Protein AF-A0A354ICY8-F1 (afdb_monomer)

Radius of gyration: 9.87 Å; Cα contacts (8 Å, |Δi|>4): 68; chains: 1; bounding box: 23×12×23 Å

Solvent-accessible surface area (backbone atoms only — not comparable to full-atom values): 2339 Å² total; per-residue (Å²): 100,64,72,84,43,44,61,45,51,60,43,71,36,47,59,34,68,81,58,86,76,80,66,79,40,89,49,46,79,44,76,32,65,55,24,60,39,67,67

Foldseek 3Di:
DDLPDQEQEACCCALVQVPPDDDDHPNHPYYYHNSPHND

pLDDT: mean 97.18, std 1.85, range [89.81, 98.75]

Mean predicted aligned error: 1.9 Å

Sequence (39 aa):
LPDTITEIADFSFDDCTSLTSITIPNSVTKIGVCAFYGC

Secondary structure (DSSP, 8-state):
--TT--EE-TTTTTT-TT----PPPTT--EE-TTTTTT-

Structure (mmCIF, N/CA/C/O backbone):
data_AF-A0A354ICY8-F1
#
_entry.id   AF-A0A354ICY8-F1
#
loop_
_atom_site.group_PDB
_atom_site.id
_atom_site.type_symbol
_atom_site.label_atom_id
_atom_site.label_alt_id
_atom_site.label_comp_id
_atom_site.label_asym_id
_atom_site.label_entity_id
_atom_site.label_seq_id
_atom_site.pdbx_PDB_ins_code
_atom_site.Cartn_x
_at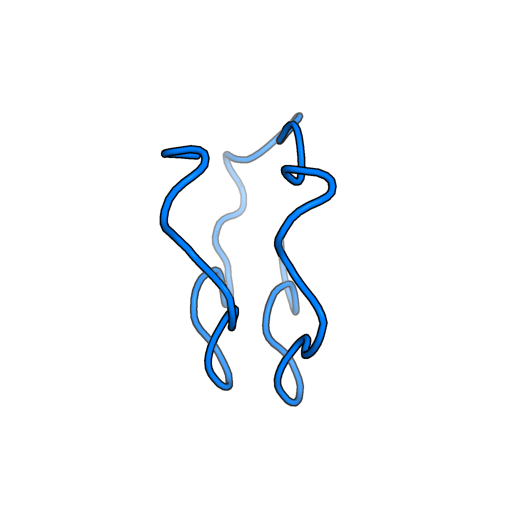om_site.Cartn_y
_atom_site.Cartn_z
_atom_site.occupancy
_atom_site.B_iso_or_equiv
_atom_site.auth_seq_id
_atom_site.auth_comp_id
_atom_site.auth_asym_id
_atom_site.auth_atom_id
_atom_site.pdbx_PDB_model_num
ATOM 1 N N . LEU A 1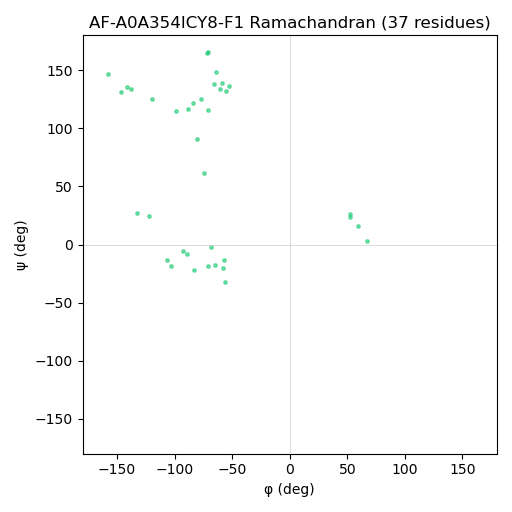 1 ? -10.515 1.281 -4.176 1.00 89.81 1 LEU A N 1
ATOM 2 C CA . LEU A 1 1 ? -10.528 0.134 -3.235 1.00 89.81 1 LEU A CA 1
ATOM 3 C C . LEU A 1 1 ? -11.880 0.110 -2.522 1.00 89.81 1 LEU A C 1
ATOM 5 O O . LEU A 1 1 ? -12.503 1.163 -2.489 1.00 89.81 1 LEU A O 1
ATOM 9 N N . PRO A 1 2 ? -12.358 -1.033 -2.003 1.00 92.31 2 PRO A N 1
ATOM 10 C CA . PRO A 1 2 ? -13.586 -1.076 -1.210 1.00 92.31 2 PRO A CA 1
ATOM 11 C C . PRO A 1 2 ? -13.502 -0.174 0.027 1.00 92.31 2 PRO A C 1
ATOM 13 O O . PRO A 1 2 ? -12.492 -0.194 0.729 1.00 92.31 2 PRO A O 1
ATOM 16 N N . ASP A 1 3 ? -14.588 0.532 0.342 1.00 93.75 3 ASP A N 1
ATOM 17 C CA . ASP A 1 3 ? -14.686 1.413 1.522 1.00 93.75 3 ASP A CA 1
ATOM 18 C C . ASP A 1 3 ? -14.690 0.652 2.860 1.00 93.75 3 ASP A C 1
ATOM 20 O O . ASP A 1 3 ? -14.734 1.242 3.936 1.00 93.75 3 ASP A O 1
ATOM 24 N N . THR A 1 4 ? -14.656 -0.679 2.810 1.00 95.44 4 THR A N 1
ATOM 25 C CA . THR A 1 4 ? -14.509 -1.543 3.985 1.00 95.44 4 THR A CA 1
ATOM 26 C C . THR A 1 4 ? -13.048 -1.831 4.323 1.00 95.44 4 THR A C 1
ATOM 28 O O . THR A 1 4 ? -12.781 -2.451 5.350 1.00 95.44 4 THR A O 1
ATOM 31 N N . ILE A 1 5 ? -12.094 -1.441 3.468 1.00 96.88 5 ILE A N 1
ATOM 32 C CA . ILE A 1 5 ? -10.670 -1.651 3.736 1.00 96.88 5 ILE A CA 1
ATOM 33 C C . ILE A 1 5 ? -10.190 -0.620 4.754 1.00 96.88 5 ILE A C 1
ATOM 35 O O . ILE A 1 5 ? -10.316 0.585 4.543 1.00 96.88 5 ILE A O 1
ATOM 39 N N . THR A 1 6 ? -9.598 -1.107 5.840 1.00 98.25 6 THR A N 1
ATOM 40 C CA . THR A 1 6 ? -8.993 -0.283 6.895 1.00 98.25 6 THR A CA 1
ATOM 41 C C . THR A 1 6 ? -7.471 -0.241 6.818 1.00 98.25 6 THR A C 1
ATOM 43 O O . THR A 1 6 ? -6.847 0.651 7.386 1.00 98.25 6 THR A O 1
ATOM 46 N N . GLU A 1 7 ? -6.858 -1.185 6.109 1.00 98.19 7 GLU A N 1
ATOM 47 C CA . GLU A 1 7 ? -5.409 -1.331 6.021 1.00 98.19 7 GLU A CA 1
ATOM 48 C C . GLU A 1 7 ? -4.988 -1.733 4.608 1.00 98.19 7 GLU A C 1
ATOM 50 O O . GLU A 1 7 ? -5.572 -2.630 4.002 1.00 98.19 7 GLU A O 1
ATOM 55 N N . ILE A 1 8 ? -3.940 -1.083 4.110 1.00 98.25 8 ILE A N 1
ATOM 56 C CA . ILE A 1 8 ? -3.149 -1.560 2.978 1.00 98.25 8 ILE A CA 1
ATOM 57 C C . ILE A 1 8 ? -1.922 -2.227 3.583 1.00 98.25 8 ILE 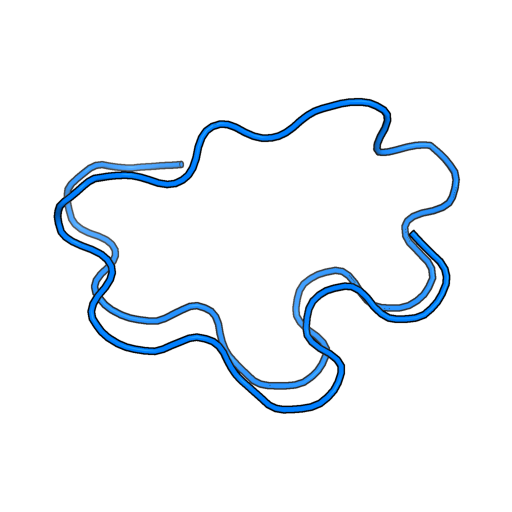A C 1
ATOM 59 O O . ILE A 1 8 ? -1.143 -1.553 4.250 1.00 98.25 8 ILE A O 1
ATOM 63 N N . ALA A 1 9 ? -1.777 -3.537 3.408 1.00 98.38 9 ALA A N 1
ATOM 64 C CA . ALA A 1 9 ? -0.701 -4.303 4.029 1.00 98.38 9 ALA A CA 1
ATOM 65 C C . ALA A 1 9 ? 0.669 -3.985 3.408 1.00 98.38 9 ALA A C 1
ATOM 67 O O . ALA A 1 9 ? 0.756 -3.409 2.316 1.00 98.38 9 ALA A O 1
ATOM 68 N N . ASP A 1 10 ? 1.734 -4.395 4.095 1.00 98.75 10 ASP A N 1
ATOM 69 C CA . ASP A 1 10 ? 3.107 -4.275 3.601 1.00 98.75 10 ASP A CA 1
ATOM 70 C C . ASP A 1 10 ? 3.224 -4.898 2.196 1.00 98.75 10 ASP A C 1
ATOM 72 O O . ASP A 1 10 ? 2.668 -5.966 1.939 1.00 98.75 10 ASP A O 1
ATOM 76 N N . PHE A 1 11 ? 3.919 -4.210 1.285 1.00 98.31 11 PHE A N 1
ATOM 77 C CA . PHE A 1 11 ? 4.175 -4.657 -0.097 1.00 98.31 11 PHE A CA 1
ATOM 78 C C . PHE A 1 11 ? 2.929 -4.930 -0.979 1.00 98.31 11 PHE A C 1
ATOM 80 O O . PHE A 1 11 ? 3.051 -5.554 -2.028 1.00 98.31 11 PHE A O 1
ATOM 87 N N . SER A 1 12 ? 1.725 -4.462 -0.607 1.00 97.62 12 SER A N 1
ATOM 88 C CA . SER A 1 12 ? 0.470 -4.789 -1.331 1.00 97.62 12 SER A CA 1
ATOM 89 C C . SER A 1 12 ? 0.467 -4.448 -2.828 1.00 97.62 12 SER A C 1
ATOM 91 O O . SER A 1 12 ? -0.200 -5.130 -3.604 1.00 97.62 12 SER A O 1
ATOM 93 N N . PHE A 1 13 ? 1.169 -3.388 -3.225 1.00 97.88 13 PHE A N 1
ATOM 94 C CA . PHE A 1 13 ? 1.342 -2.966 -4.614 1.00 97.88 13 PHE A CA 1
ATOM 95 C C . PHE A 1 13 ? 2.824 -2.904 -5.003 1.00 97.88 13 PHE A C 1
ATOM 97 O O . PHE A 1 13 ? 3.177 -2.175 -5.915 1.00 97.88 13 PHE A O 1
ATOM 104 N N . ASP A 1 14 ? 3.700 -3.649 -4.331 1.00 98.38 14 ASP A N 1
ATOM 105 C CA . ASP A 1 14 ? 5.128 -3.654 -4.661 1.00 98.38 14 ASP A CA 1
ATOM 106 C C . ASP A 1 14 ? 5.370 -4.004 -6.145 1.00 98.38 14 ASP A C 1
ATOM 108 O O . ASP A 1 14 ? 4.754 -4.928 -6.685 1.00 98.38 14 ASP A O 1
ATOM 112 N N . ASP A 1 15 ? 6.208 -3.210 -6.813 1.00 98.31 15 ASP A N 1
ATOM 113 C CA . ASP A 1 15 ? 6.553 -3.279 -8.239 1.00 98.31 15 ASP A CA 1
ATOM 114 C C . ASP A 1 15 ? 5.352 -3.286 -9.210 1.00 98.31 15 ASP A C 1
ATOM 116 O O . ASP A 1 15 ? 5.436 -3.764 -10.351 1.00 98.31 15 ASP A O 1
ATOM 120 N N . CYS A 1 16 ? 4.214 -2.709 -8.811 1.00 97.94 16 CYS A N 1
ATOM 121 C CA . CYS A 1 16 ? 3.058 -2.538 -9.689 1.00 97.94 16 CYS A CA 1
ATOM 122 C C . CYS A 1 16 ? 3.270 -1.406 -10.714 1.00 97.94 16 CYS A C 1
ATOM 124 O O . CYS A 1 16 ? 2.481 -0.474 -10.778 1.00 97.94 16 CYS A O 1
ATOM 126 N N . THR A 1 17 ? 4.272 -1.533 -11.587 1.00 97.81 17 THR A N 1
ATOM 127 C CA . THR A 1 17 ? 4.723 -0.536 -12.592 1.00 97.81 17 THR A CA 1
ATOM 128 C C . THR A 1 17 ? 3.667 -0.051 -13.597 1.00 97.81 17 THR A C 1
ATOM 130 O O . THR A 1 17 ? 3.883 0.904 -14.343 1.00 97.81 17 THR A O 1
ATOM 133 N N . SER A 1 18 ? 2.521 -0.731 -13.678 1.00 98.25 18 SER A N 1
ATOM 134 C CA . SER A 1 18 ? 1.372 -0.308 -14.495 1.00 98.25 18 SER A CA 1
ATOM 135 C C . SER A 1 18 ? 0.358 0.542 -13.712 1.00 98.25 18 SER A C 1
ATOM 137 O O . SER A 1 18 ? -0.613 1.028 -14.296 1.00 98.25 18 SER A O 1
ATOM 139 N N . LEU A 1 19 ? 0.541 0.707 -12.398 1.00 97.00 19 LEU A N 1
ATOM 140 C CA . LEU A 1 19 ? -0.366 1.428 -11.511 1.00 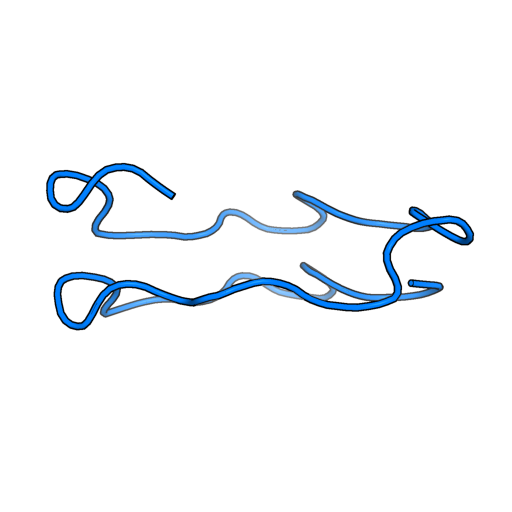97.00 19 LEU A CA 1
ATOM 141 C C . LEU A 1 19 ? -0.122 2.936 -11.611 1.00 97.00 19 LEU A C 1
ATOM 143 O O . LEU A 1 19 ? 0.642 3.528 -10.861 1.00 97.00 19 LEU A O 1
ATOM 147 N N . THR A 1 20 ? -0.839 3.588 -12.519 1.00 96.56 20 THR A N 1
ATOM 148 C CA . THR A 1 20 ? -0.730 5.044 -12.713 1.00 96.56 20 THR A CA 1
ATOM 149 C C . THR A 1 20 ? -1.575 5.858 -11.736 1.00 96.56 20 THR A C 1
ATOM 151 O O . THR A 1 20 ? -1.320 7.043 -11.527 1.00 96.56 20 THR A O 1
ATOM 154 N N . SER A 1 21 ? -2.616 5.254 -11.157 1.00 97.00 21 SER A N 1
ATOM 155 C CA . SER A 1 21 ? -3.486 5.910 -10.183 1.00 97.00 21 SER A CA 1
ATOM 156 C C . SER A 1 21 ? -4.213 4.894 -9.304 1.00 97.00 21 SER A C 1
ATOM 158 O O . SER A 1 21 ? -4.584 3.808 -9.751 1.00 97.00 21 SER A O 1
ATOM 160 N N . ILE A 1 22 ? -4.446 5.268 -8.046 1.00 95.12 22 ILE A N 1
ATOM 161 C CA . ILE A 1 22 ? -5.271 4.516 -7.103 1.00 95.12 22 ILE A CA 1
ATOM 162 C C . ILE A 1 22 ? -5.993 5.490 -6.174 1.00 95.12 22 ILE A C 1
ATOM 164 O O . ILE A 1 22 ? -5.391 6.396 -5.601 1.00 95.12 22 ILE A O 1
ATOM 168 N N . THR A 1 23 ? -7.301 5.313 -6.012 1.00 96.94 23 THR A N 1
ATOM 169 C CA . THR A 1 23 ? -8.065 6.047 -4.998 1.00 96.94 23 THR A CA 1
ATOM 170 C C . THR A 1 23 ? -8.035 5.268 -3.690 1.00 96.94 23 THR A C 1
ATOM 172 O O . THR A 1 23 ? -8.549 4.143 -3.618 1.00 96.94 23 THR A O 1
ATOM 175 N N . ILE A 1 24 ? -7.436 5.882 -2.669 1.00 96.81 24 ILE A N 1
ATOM 176 C CA . ILE A 1 24 ? -7.395 5.364 -1.302 1.00 96.81 24 ILE A CA 1
ATOM 177 C C . ILE A 1 24 ? -8.693 5.769 -0.582 1.00 96.81 24 ILE A C 1
ATOM 179 O O . ILE A 1 24 ? -8.987 6.963 -0.514 1.00 96.81 24 ILE A O 1
ATOM 183 N N . PRO A 1 25 ? -9.486 4.813 -0.070 1.00 96.44 25 PRO A N 1
ATOM 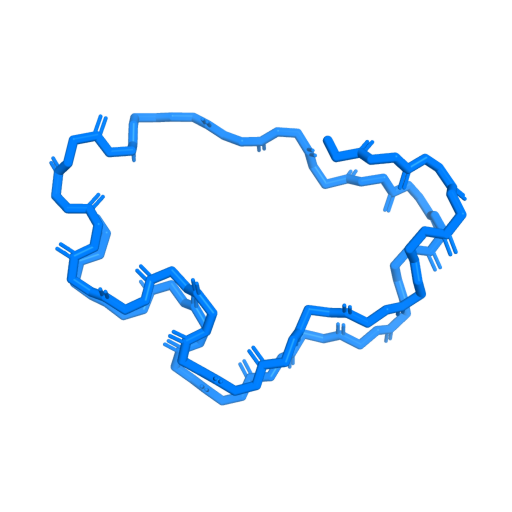184 C CA . PRO A 1 25 ? -10.684 5.103 0.705 1.00 96.44 25 PRO A CA 1
ATOM 185 C C . PRO A 1 25 ? -10.354 5.824 2.009 1.00 96.44 25 PRO A C 1
ATOM 187 O O . PRO A 1 25 ? -9.342 5.535 2.647 1.00 96.44 25 PRO A O 1
ATOM 190 N N . ASN A 1 26 ? -11.266 6.681 2.469 1.00 96.94 26 ASN A N 1
ATOM 191 C CA . ASN A 1 26 ? -11.121 7.391 3.747 1.00 96.94 26 ASN A CA 1
ATOM 192 C C . ASN A 1 26 ? -11.139 6.455 4.971 1.00 96.94 26 ASN A C 1
ATOM 194 O O . ASN A 1 26 ? -10.744 6.861 6.060 1.00 96.94 26 ASN A O 1
ATOM 198 N N . SER A 1 27 ? -11.620 5.220 4.808 1.00 97.81 27 SER A N 1
ATOM 199 C CA . SER A 1 27 ? -11.608 4.181 5.841 1.00 97.81 27 SER A CA 1
ATOM 200 C C . SER A 1 27 ? -10.210 3.628 6.127 1.00 97.81 27 SER A C 1
ATOM 202 O O . SER A 1 27 ? -10.018 3.004 7.170 1.00 97.81 27 SER A O 1
ATOM 204 N N . VAL A 1 28 ? -9.242 3.829 5.222 1.00 98.19 28 VAL A N 1
ATOM 205 C CA . VAL A 1 28 ? -7.871 3.340 5.391 1.00 98.19 28 VAL A CA 1
ATOM 206 C C . VAL A 1 28 ? -7.176 4.154 6.476 1.00 98.19 28 VAL A C 1
ATOM 208 O O . VAL A 1 28 ? -6.936 5.348 6.326 1.00 98.19 28 VAL A O 1
ATOM 211 N N . THR A 1 29 ? -6.821 3.487 7.569 1.00 98.25 29 THR A N 1
ATOM 212 C CA . THR A 1 29 ? -6.115 4.078 8.712 1.00 98.25 29 THR A CA 1
ATOM 213 C C . THR A 1 29 ? -4.652 3.657 8.779 1.00 98.25 29 THR A C 1
ATOM 215 O O . THR A 1 29 ? -3.873 4.273 9.506 1.00 98.25 29 THR A O 1
ATOM 218 N N . LYS A 1 30 ? -4.256 2.632 8.012 1.00 98.38 30 LYS A N 1
ATOM 219 C CA . LYS A 1 30 ? -2.882 2.130 7.964 1.00 98.38 30 LYS A CA 1
ATOM 220 C C . LYS A 1 30 ? -2.445 1.811 6.537 1.00 98.38 30 LYS A C 1
ATOM 222 O O . LYS A 1 30 ? -3.163 1.151 5.789 1.00 98.38 30 LYS A O 1
ATOM 227 N N . ILE A 1 31 ? -1.240 2.258 6.192 1.00 98.19 31 ILE A N 1
ATOM 228 C CA . ILE A 1 31 ? -0.531 1.884 4.967 1.00 98.19 31 ILE A CA 1
ATOM 229 C C . ILE A 1 31 ? 0.774 1.218 5.388 1.00 98.19 31 ILE A C 1
ATOM 231 O O . ILE A 1 31 ? 1.534 1.776 6.180 1.00 98.19 31 ILE A O 1
ATOM 235 N N . GLY A 1 32 ? 0.983 0.007 4.892 1.00 98.44 32 GLY A N 1
ATOM 236 C CA . GLY A 1 32 ? 2.114 -0.838 5.210 1.00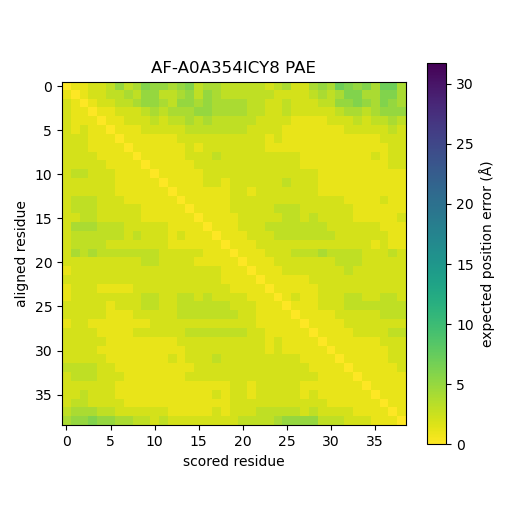 98.44 32 GLY A CA 1
ATOM 237 C C . GLY A 1 32 ? 3.420 -0.360 4.592 1.00 98.44 32 GLY A C 1
ATOM 238 O O . GLY A 1 32 ? 3.462 0.463 3.672 1.00 98.44 32 GLY A O 1
ATOM 239 N N . VAL A 1 33 ? 4.510 -0.909 5.111 1.00 98.62 33 VAL A N 1
ATOM 240 C CA . VAL A 1 33 ? 5.868 -0.650 4.640 1.00 98.62 33 VAL A CA 1
ATOM 241 C C . VAL A 1 33 ? 5.980 -1.072 3.180 1.00 98.62 33 VAL A C 1
ATOM 243 O O .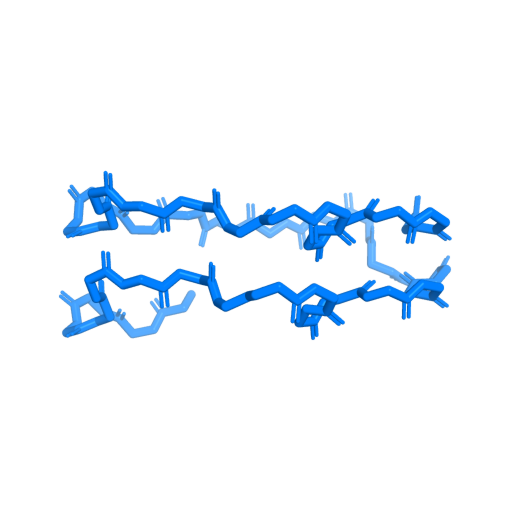 VAL A 1 33 ? 5.514 -2.142 2.794 1.00 98.62 33 VAL A O 1
ATOM 246 N N . CYS A 1 34 ? 6.579 -0.205 2.361 1.00 98.44 34 CYS A N 1
ATOM 247 C CA . CYS A 1 34 ? 6.780 -0.444 0.931 1.00 98.44 34 CYS A CA 1
ATOM 248 C C . CYS A 1 34 ? 5.504 -0.841 0.165 1.00 98.44 34 CYS A C 1
ATOM 250 O O . CYS A 1 34 ? 5.598 -1.428 -0.905 1.00 98.44 3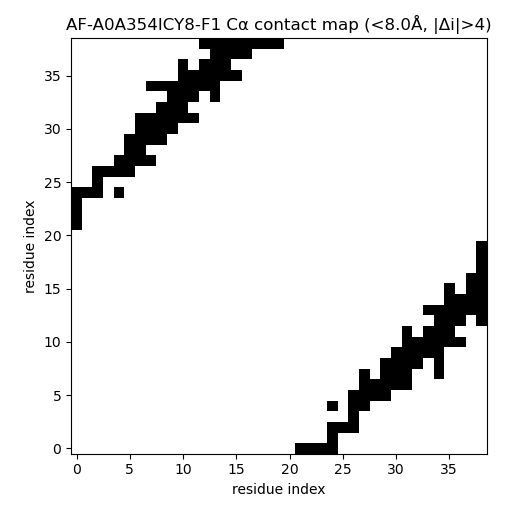4 CYS A O 1
ATOM 252 N N . ALA A 1 35 ? 4.308 -0.495 0.659 1.00 98.25 35 ALA A N 1
ATOM 253 C CA . ALA A 1 35 ? 3.048 -0.880 0.022 1.00 98.25 35 ALA A CA 1
ATOM 254 C C . ALA A 1 35 ? 2.909 -0.402 -1.432 1.00 98.25 35 ALA A C 1
ATOM 256 O O . ALA A 1 35 ? 2.100 -0.965 -2.154 1.00 98.25 35 ALA A O 1
ATOM 257 N N . PHE A 1 36 ? 3.677 0.611 -1.843 1.00 98.06 36 PHE A N 1
ATOM 258 C CA . PHE A 1 36 ? 3.725 1.151 -3.205 1.00 98.06 36 PHE A CA 1
ATOM 259 C C . PHE A 1 36 ? 5.168 1.327 -3.701 1.00 98.06 36 PHE A C 1
ATOM 261 O O . PHE A 1 36 ? 5.460 2.252 -4.459 1.00 98.06 36 PHE A O 1
ATOM 268 N N . TYR A 1 37 ? 6.110 0.534 -3.187 1.00 98.25 37 TYR 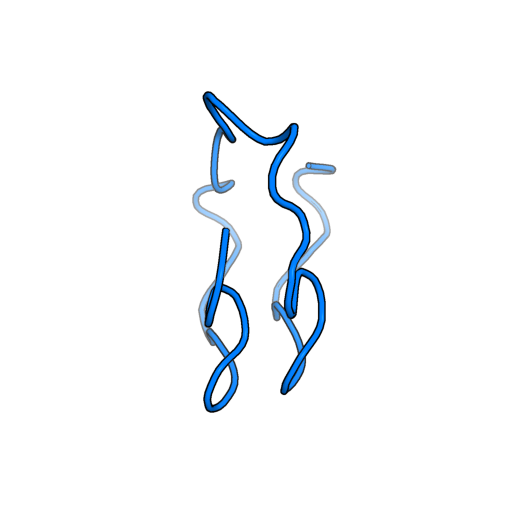A N 1
ATOM 269 C CA . TYR A 1 37 ? 7.480 0.585 -3.689 1.00 98.25 37 TYR A CA 1
ATOM 270 C C . TYR A 1 37 ? 7.501 0.091 -5.141 1.00 98.25 37 TYR A C 1
ATOM 272 O O . TYR A 1 37 ? 6.770 -0.826 -5.483 1.00 98.25 37 TYR A O 1
ATOM 280 N N . GLY A 1 38 ? 8.247 0.754 -6.025 1.00 97.19 38 GLY A N 1
ATOM 281 C CA . GLY A 1 38 ? 8.341 0.347 -7.436 1.00 97.19 38 GLY A CA 1
ATOM 282 C C . GLY A 1 38 ? 7.064 0.488 -8.288 1.00 97.19 38 GLY A C 1
ATOM 283 O O . GLY A 1 38 ? 7.099 0.116 -9.461 1.00 97.19 38 GLY A O 1
ATOM 284 N N . CYS A 1 39 ? 5.963 1.019 -7.735 1.00 94.44 39 CYS A N 1
ATOM 285 C CA . CYS A 1 39 ? 4.761 1.404 -8.489 1.00 94.44 39 CYS A CA 1
ATOM 286 C C . CYS A 1 39 ? 5.036 2.498 -9.522 1.00 94.44 39 CYS A C 1
ATOM 288 O O . CYS A 1 39 ? 5.678 3.511 -9.151 1.00 94.44 39 CYS A O 1
#

Nearest PDB structures (foldseek):
  4fs7-assembly1_A  TM=9.645E-01  e=6.061E-02  Bacteroides ovatus ATCC 8483
  6mlx-assembly3_C  TM=6.985E-01  e=3.687E-01  Treponema pallidum